Protein AF-A0A922WS77-F1 (afdb_monomer)

Structure (mmCIF, N/CA/C/O backbone):
data_AF-A0A922WS77-F1
#
_entry.id   AF-A0A922WS77-F1
#
loop_
_atom_site.group_PDB
_atom_site.id
_atom_site.type_symbol
_atom_site.label_atom_id
_atom_site.label_alt_id
_atom_site.label_comp_id
_atom_site.label_asym_id
_atom_site.label_entity_id
_atom_site.label_seq_id
_atom_site.pdbx_PDB_ins_code
_atom_site.Cartn_x
_atom_site.Cartn_y
_atom_site.Cartn_z
_atom_site.occupancy
_atom_site.B_iso_or_equiv
_atom_site.auth_seq_id
_atom_site.auth_comp_id
_atom_site.auth_asym_id
_atom_site.auth_atom_id
_atom_site.pdbx_PDB_model_num
ATOM 1 N N . MET A 1 1 ? 16.243 61.479 -11.763 1.00 44.03 1 MET A N 1
ATOM 2 C CA . MET A 1 1 ? 15.609 60.903 -12.971 1.00 44.03 1 MET A CA 1
ATOM 3 C C . MET A 1 1 ? 14.874 59.641 -12.538 1.00 44.03 1 MET A C 1
ATOM 5 O O . MET A 1 1 ? 15.551 58.761 -12.043 1.00 44.03 1 MET A O 1
ATOM 9 N N . GLY A 1 2 ? 13.553 59.474 -12.577 1.00 43.81 2 GLY A N 1
ATOM 10 C CA . GLY A 1 2 ? 12.451 60.284 -13.104 1.00 43.81 2 GLY A CA 1
ATOM 11 C C . GLY A 1 2 ? 11.364 59.359 -13.692 1.00 43.81 2 GLY A C 1
ATOM 12 O O . GLY A 1 2 ? 11.693 58.609 -14.599 1.00 43.81 2 GLY A O 1
ATOM 13 N N . GLY A 1 3 ? 10.116 59.456 -13.193 1.00 43.69 3 GLY A N 1
ATOM 14 C CA . GLY A 1 3 ? 8.842 58.995 -13.808 1.00 43.69 3 GLY A CA 1
ATOM 15 C C . GLY A 1 3 ? 8.501 57.508 -13.605 1.00 43.69 3 GLY A C 1
ATOM 16 O O . GLY A 1 3 ? 9.343 56.662 -13.855 1.00 43.69 3 GLY A O 1
ATOM 17 N N . GLN A 1 4 ? 7.350 57.049 -13.090 1.00 51.28 4 GLN A N 1
ATOM 18 C CA . GLN A 1 4 ? 5.936 57.483 -13.065 1.00 51.28 4 GLN A CA 1
ATOM 19 C C . GLN A 1 4 ? 5.200 57.430 -14.418 1.00 51.28 4 GLN A C 1
ATOM 21 O O . GLN A 1 4 ? 5.244 58.387 -15.179 1.00 51.28 4 GLN A O 1
ATOM 26 N N . GLN A 1 5 ? 4.459 56.333 -14.641 1.00 48.22 5 GLN A N 1
ATOM 27 C CA . GLN A 1 5 ? 3.231 56.187 -15.455 1.00 48.22 5 GLN A CA 1
ATOM 28 C C . GLN A 1 5 ? 2.733 54.734 -15.265 1.00 48.22 5 GLN A C 1
ATOM 30 O O . GLN A 1 5 ? 3.539 53.819 -15.331 1.00 48.22 5 GLN A O 1
ATOM 35 N N . GLY A 1 6 ? 1.484 54.391 -14.942 1.00 42.53 6 GLY A N 1
ATOM 36 C CA . GLY A 1 6 ? 0.232 55.138 -14.950 1.00 42.53 6 GLY A CA 1
ATOM 37 C C . GLY A 1 6 ? -0.686 54.651 -16.077 1.00 42.53 6 GLY A C 1
ATOM 38 O O . GLY A 1 6 ? -0.478 55.041 -17.216 1.00 42.53 6 GLY A O 1
ATOM 39 N N . GLY A 1 7 ? -1.731 53.886 -15.730 1.00 38.53 7 GLY A N 1
ATOM 40 C CA . GLY A 1 7 ? -2.997 53.836 -16.479 1.00 38.53 7 GLY A CA 1
ATOM 41 C C . GLY A 1 7 ? -3.247 52.621 -17.380 1.00 38.53 7 GLY A C 1
ATOM 42 O O . GLY A 1 7 ? -2.380 52.207 -18.139 1.00 38.53 7 GLY A O 1
ATOM 43 N N . GLY A 1 8 ? -4.485 52.105 -17.337 1.00 45.12 8 GLY A N 1
ATOM 44 C CA . GLY A 1 8 ? -5.022 51.289 -18.431 1.00 45.12 8 GLY A CA 1
ATOM 45 C C . GLY A 1 8 ? -6.031 50.200 -18.072 1.00 45.12 8 GLY A C 1
ATOM 46 O O . GLY A 1 8 ? -5.847 49.060 -18.475 1.00 45.12 8 GLY A O 1
ATOM 47 N N . GLN A 1 9 ? -7.106 50.529 -17.350 1.00 48.19 9 GLN A N 1
ATOM 48 C CA . GLN A 1 9 ? -8.334 49.728 -17.373 1.00 48.19 9 GLN A CA 1
ATOM 49 C C . GLN A 1 9 ? -8.894 49.716 -18.802 1.00 48.19 9 GLN A C 1
ATOM 51 O O . GLN A 1 9 ? -9.124 50.777 -19.378 1.00 48.19 9 GLN A O 1
ATOM 56 N N . GLN A 1 10 ? -9.163 48.534 -19.352 1.00 46.50 10 GLN A N 1
ATOM 57 C CA . GLN A 1 10 ? -10.039 48.377 -20.510 1.00 46.50 10 GLN A CA 1
ATOM 58 C C . GLN A 1 10 ? -11.306 47.665 -20.056 1.00 46.50 10 GLN A C 1
ATOM 60 O O . GLN A 1 10 ? -11.389 46.443 -19.979 1.00 46.50 10 GLN A O 1
ATOM 65 N N . ALA A 1 11 ? -12.283 48.499 -19.712 1.00 47.81 11 ALA A N 1
ATOM 66 C CA . ALA A 1 11 ? -13.687 48.177 -19.832 1.00 47.81 11 ALA A CA 1
ATOM 67 C C . ALA A 1 11 ? -14.099 48.361 -21.301 1.00 47.81 11 ALA A C 1
ATOM 69 O O . ALA A 1 11 ? -13.858 49.408 -21.898 1.00 47.81 11 ALA A O 1
ATOM 70 N N . GLY A 1 12 ? -14.747 47.345 -21.855 1.00 44.03 12 GLY A N 1
ATOM 71 C CA . GLY A 1 12 ? -15.515 47.385 -23.096 1.00 44.03 12 GLY A CA 1
ATOM 72 C C . GLY A 1 12 ? -16.278 46.063 -23.170 1.00 44.03 12 GLY A C 1
ATOM 73 O O . GLY A 1 12 ? -15.666 45.012 -23.051 1.00 44.03 12 GLY A O 1
ATOM 74 N N . GLY A 1 13 ? -17.600 45.995 -23.250 1.00 39.09 13 GLY A N 1
ATOM 75 C CA . GLY A 1 13 ? -18.591 46.987 -23.644 1.00 39.09 13 GLY A CA 1
ATOM 76 C C . GLY A 1 13 ? -19.550 46.293 -24.615 1.00 39.09 13 GLY A C 1
ATOM 77 O O . GLY A 1 13 ? -19.099 45.759 -25.621 1.00 39.09 13 GLY A O 1
ATOM 78 N N . GLY A 1 14 ? -20.851 46.301 -24.305 1.00 41.44 14 GLY A N 1
ATOM 79 C CA . GLY A 1 14 ? -21.936 45.762 -25.144 1.00 41.44 14 GLY A CA 1
ATOM 80 C C . GLY A 1 14 ? -22.413 44.384 -24.665 1.00 41.44 14 GLY A C 1
ATOM 81 O O . GLY A 1 14 ? -21.638 43.444 -24.628 1.00 41.44 14 GLY A O 1
ATOM 82 N N . GLY A 1 15 ? -23.645 44.164 -24.207 1.00 44.38 15 GLY A N 1
ATOM 83 C CA . GLY A 1 15 ? -24.897 44.836 -24.539 1.00 44.38 15 GLY A CA 1
ATOM 84 C C . GLY A 1 15 ? -25.673 43.961 -25.520 1.00 44.38 15 GLY A C 1
ATOM 85 O O . GLY A 1 15 ? -25.346 43.969 -26.695 1.00 44.38 15 GLY A O 1
ATOM 86 N N . LEU A 1 16 ? -26.645 43.203 -25.002 1.00 44.19 16 LEU A N 1
ATOM 87 C CA . LEU A 1 16 ? -27.822 42.593 -25.649 1.00 44.19 16 LEU A CA 1
ATOM 88 C C . LEU A 1 16 ? -28.504 41.808 -24.511 1.00 44.19 16 LEU A C 1
ATOM 90 O O . LEU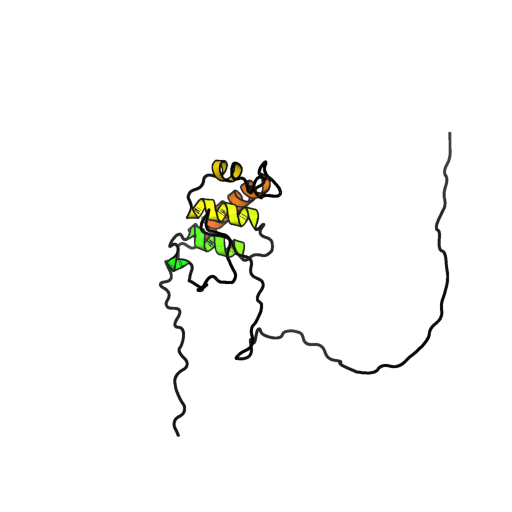 A 1 16 ? -28.001 40.790 -24.056 1.00 44.19 16 LEU A O 1
ATOM 94 N N . GLY A 1 17 ? -29.513 42.354 -23.841 1.00 44.75 17 GLY A N 1
ATOM 95 C CA . GLY A 1 17 ? -30.793 42.657 -24.467 1.00 44.75 17 GLY A CA 1
ATOM 96 C C . GLY A 1 17 ? -31.643 41.401 -24.332 1.00 44.75 17 GLY A C 1
ATOM 97 O O . GLY A 1 17 ? -31.448 40.443 -25.070 1.00 44.75 17 GLY A O 1
ATOM 98 N N . GLY A 1 18 ? -32.500 41.383 -23.313 1.00 51.44 18 GLY A N 1
ATOM 99 C CA . GLY A 1 18 ? -33.278 40.214 -22.945 1.00 51.44 18 GLY A CA 1
ATOM 100 C C . GLY A 1 18 ? -34.162 39.693 -24.072 1.00 51.44 18 GLY A C 1
ATOM 101 O O . GLY A 1 18 ? -34.732 40.453 -24.850 1.00 51.44 18 GLY A O 1
ATOM 102 N N . GLN A 1 19 ? -34.352 38.381 -24.074 1.00 47.19 19 GLN A N 1
ATOM 103 C CA . GLN A 1 19 ? -35.560 37.782 -24.604 1.00 47.19 19 GLN A CA 1
ATOM 104 C C . GLN A 1 19 ? -35.864 36.500 -23.834 1.00 47.19 19 GLN A C 1
ATOM 106 O O . GLN A 1 19 ? -35.065 35.573 -23.826 1.00 47.19 19 GLN A O 1
ATOM 111 N N . GLN A 1 20 ? -37.066 36.490 -23.245 1.00 44.25 20 GLN A N 1
ATOM 112 C CA . GLN A 1 20 ? -37.959 35.328 -23.235 1.00 44.25 20 GLN A CA 1
ATOM 113 C C . GLN A 1 20 ? -37.524 34.200 -22.272 1.00 44.25 20 GLN A C 1
ATOM 115 O O . GLN A 1 20 ? -36.653 33.399 -22.558 1.00 44.25 20 GLN A O 1
ATOM 120 N N . GLY A 1 21 ? -38.048 34.087 -21.052 1.00 47.19 21 GLY A N 1
ATOM 121 C CA . GLY A 1 21 ? -39.465 34.154 -20.715 1.00 47.19 21 GLY A CA 1
ATOM 122 C C . GLY A 1 21 ? -40.138 32.821 -21.047 1.00 47.19 21 GLY A C 1
ATOM 123 O O . GLY A 1 21 ? -40.627 32.651 -22.156 1.00 47.19 21 GLY A O 1
ATOM 124 N N . GLY A 1 22 ? -40.193 31.925 -20.055 1.00 50.72 22 GLY A N 1
ATOM 125 C CA . GLY A 1 22 ? -41.169 30.833 -19.992 1.00 50.72 22 GLY A CA 1
ATOM 126 C C . GLY A 1 22 ? -40.630 29.423 -20.232 1.00 50.72 22 GLY A C 1
ATOM 127 O O . GLY A 1 22 ? -40.650 28.948 -21.359 1.00 50.72 22 GLY A O 1
ATOM 128 N N . GLN A 1 23 ? -40.251 28.741 -19.147 1.00 46.19 23 GLN A N 1
ATOM 129 C CA . GLN A 1 23 ? -40.479 27.304 -18.903 1.00 46.19 23 GLN A CA 1
ATOM 130 C C . GLN A 1 23 ? -39.953 27.002 -17.482 1.00 46.19 23 GLN A C 1
ATOM 132 O O . GLN A 1 23 ? -38.753 26.969 -17.260 1.00 46.19 23 GLN A O 1
ATOM 137 N N . GLN A 1 24 ? -40.753 27.138 -16.422 1.00 45.34 24 GLN A N 1
ATOM 138 C CA . GLN A 1 24 ? -41.845 26.253 -15.997 1.00 45.34 24 GLN A CA 1
ATOM 139 C C . GLN A 1 24 ? -41.328 24.989 -15.290 1.00 45.34 24 GLN A C 1
ATOM 141 O O . GLN A 1 24 ? -40.672 24.152 -15.895 1.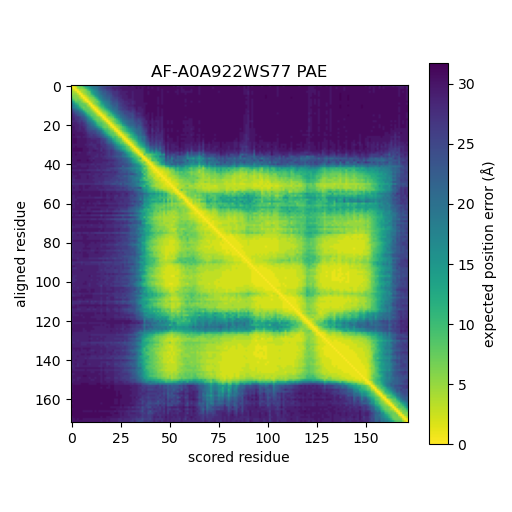00 45.34 24 GLN A O 1
ATOM 146 N N . GLY A 1 25 ? -41.692 24.877 -14.006 1.00 42.81 25 GLY A N 1
ATOM 147 C CA . GLY A 1 25 ? -41.445 23.733 -13.119 1.00 42.81 25 GLY A CA 1
ATOM 148 C C . GLY A 1 25 ? -40.141 23.897 -12.339 1.00 42.81 25 GLY A C 1
ATOM 149 O O . GLY A 1 25 ? -39.071 23.818 -12.913 1.00 42.81 25 GLY A O 1
ATOM 150 N N . GLY A 1 26 ? -40.138 24.229 -11.050 1.00 47.06 26 GLY A N 1
ATOM 151 C CA . GLY A 1 26 ? -40.858 23.523 -9.990 1.00 47.06 26 GLY A CA 1
ATOM 152 C C . GLY A 1 26 ? -39.871 22.572 -9.301 1.00 47.06 26 GLY A C 1
ATOM 153 O O . GLY A 1 26 ? -39.117 21.907 -9.997 1.00 47.06 26 GLY A O 1
ATOM 154 N N . PHE A 1 27 ? -39.912 22.520 -7.964 1.00 43.44 27 PHE A N 1
ATOM 155 C CA . PHE A 1 27 ? -38.976 21.869 -7.019 1.00 43.44 27 PHE A CA 1
ATOM 156 C C . PHE A 1 27 ? -37.759 22.739 -6.651 1.00 43.44 27 PHE A C 1
ATOM 158 O O . PHE A 1 27 ? -36.786 22.814 -7.381 1.00 43.44 27 PHE A O 1
ATOM 165 N N . GLY A 1 28 ? -37.727 23.474 -5.538 1.00 42.66 28 GLY A N 1
ATOM 166 C CA . GLY A 1 28 ? -38.495 23.329 -4.305 1.00 42.66 28 GLY A CA 1
ATOM 167 C C . GLY A 1 28 ? -37.905 22.234 -3.414 1.00 42.66 28 GLY A C 1
ATOM 168 O O . GLY A 1 28 ? -38.020 21.059 -3.736 1.00 42.66 28 GLY A O 1
ATOM 169 N N . GLY A 1 29 ? -37.361 22.646 -2.267 1.00 42.59 29 GLY A N 1
ATOM 170 C CA . GLY A 1 29 ? -37.241 21.794 -1.082 1.00 42.59 29 GLY A CA 1
ATOM 171 C C . GLY A 1 29 ? -35.868 21.170 -0.869 1.00 42.59 29 GLY A C 1
ATOM 172 O O . GLY A 1 29 ? -35.415 20.334 -1.640 1.00 42.59 29 GLY A O 1
ATOM 173 N N . GLY A 1 30 ? -35.217 21.583 0.217 1.00 56.34 30 GLY A N 1
ATOM 174 C CA . GLY A 1 30 ? -33.980 20.982 0.687 1.00 56.34 30 GLY A CA 1
ATOM 175 C C . GLY A 1 30 ? -34.160 19.584 1.274 1.00 56.34 30 GLY A C 1
ATOM 176 O O . GLY A 1 30 ? -35.262 19.178 1.618 1.00 56.34 30 GLY A O 1
ATOM 177 N N . GLN A 1 31 ? -33.029 18.898 1.418 1.00 47.03 31 GLN A N 1
ATOM 178 C CA . GLN A 1 31 ? -32.737 17.802 2.354 1.00 47.03 31 GLN A CA 1
ATOM 179 C C . GLN A 1 31 ? -31.289 17.402 2.030 1.00 47.03 31 GLN A C 1
ATOM 181 O O . GLN A 1 31 ? -31.004 16.881 0.961 1.00 47.03 31 GLN A O 1
ATOM 186 N N . GLN A 1 32 ? -30.269 17.853 2.765 1.00 52.03 32 GLN A N 1
ATOM 187 C CA . GLN A 1 32 ? -29.893 17.340 4.087 1.00 52.03 32 GLN A CA 1
ATOM 188 C C . GLN A 1 32 ? -30.185 15.842 4.243 1.00 52.03 32 GLN A C 1
ATOM 190 O O . GLN A 1 32 ? -31.321 15.459 4.483 1.00 52.03 32 GLN A O 1
ATOM 195 N N . GLY A 1 33 ? -29.118 15.040 4.151 1.00 64.75 33 GLY A N 1
ATOM 196 C CA . GLY A 1 33 ? -28.997 13.730 4.794 1.00 64.75 33 GLY A CA 1
ATOM 197 C C . GLY A 1 33 ? -29.936 12.636 4.286 1.00 64.75 33 GLY A C 1
ATOM 198 O O . GLY A 1 33 ? -31.049 12.490 4.773 1.00 64.75 33 GLY A O 1
ATOM 199 N N . GLY A 1 34 ? -29.439 11.784 3.387 1.00 53.78 34 GLY A N 1
ATOM 200 C CA . GLY A 1 34 ? -30.159 10.604 2.908 1.00 53.78 34 GLY A CA 1
ATOM 201 C C . GLY A 1 34 ? -29.245 9.389 2.784 1.00 53.78 34 GLY A C 1
ATOM 202 O O . GLY A 1 34 ? -28.638 9.176 1.744 1.00 53.78 34 GLY A O 1
ATOM 203 N N . ILE A 1 35 ? -29.128 8.650 3.890 1.00 51.75 35 ILE A N 1
ATOM 204 C CA . ILE A 1 35 ? -28.937 7.196 4.015 1.00 51.75 35 ILE A CA 1
ATOM 205 C C . ILE A 1 35 ? -28.685 6.409 2.714 1.00 51.75 35 ILE A C 1
ATOM 207 O O . ILE A 1 35 ? -29.528 6.339 1.824 1.00 51.75 35 ILE A O 1
ATOM 211 N N . PHE A 1 36 ? -27.538 5.728 2.665 1.00 55.72 36 PHE A N 1
ATOM 212 C CA . PHE A 1 36 ? -27.139 4.774 1.629 1.00 55.72 36 PHE A CA 1
ATOM 213 C C . PHE A 1 36 ? -28.089 3.554 1.606 1.00 55.72 36 PHE A C 1
ATOM 215 O O . PHE A 1 36 ? -27.766 2.485 2.113 1.00 55.72 36 PHE A O 1
ATOM 222 N N . SER A 1 37 ? -29.301 3.727 1.072 1.00 61.53 37 SER A N 1
ATOM 223 C CA . SER A 1 37 ? -30.229 2.641 0.751 1.00 61.53 37 SER A CA 1
ATOM 224 C C . SER A 1 37 ? -30.024 2.254 -0.704 1.00 61.53 37 SER A C 1
ATOM 226 O O . SER A 1 37 ? -30.488 2.948 -1.606 1.00 61.53 37 SER A O 1
ATOM 228 N N . ILE A 1 38 ? -29.323 1.144 -0.930 1.00 60.28 38 ILE A N 1
ATOM 229 C CA . ILE A 1 38 ? -29.349 0.458 -2.220 1.00 60.28 38 ILE A CA 1
ATOM 230 C C . ILE A 1 38 ? -30.681 -0.304 -2.260 1.00 60.28 38 ILE A C 1
ATOM 232 O O . ILE A 1 38 ? -30.844 -1.254 -1.491 1.00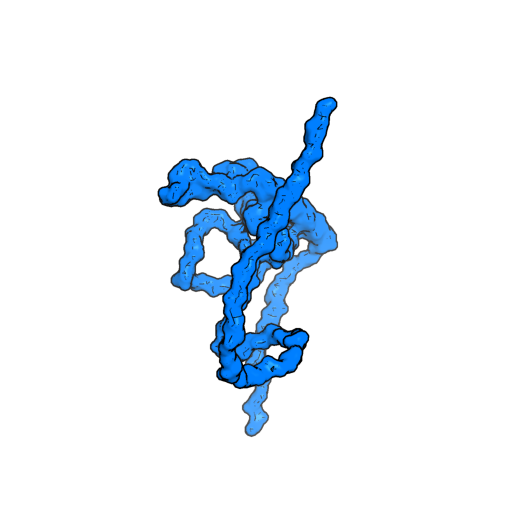 60.28 38 ILE A O 1
ATOM 236 N N . PRO A 1 39 ? -31.665 0.112 -3.076 1.00 63.72 39 PRO A N 1
ATOM 237 C CA . PRO A 1 39 ? -32.909 -0.636 -3.194 1.00 63.72 39 PRO A CA 1
ATOM 238 C C . PRO A 1 39 ? -32.619 -2.022 -3.782 1.00 63.72 39 PRO A C 1
ATOM 240 O O . PRO A 1 39 ? -31.685 -2.181 -4.574 1.00 63.72 39 PRO A O 1
ATOM 243 N N . ALA A 1 40 ? -33.414 -3.018 -3.388 1.00 63.59 40 ALA A N 1
ATOM 244 C CA . ALA A 1 40 ? -33.294 -4.376 -3.907 1.00 63.59 40 ALA A CA 1
ATOM 245 C C . ALA A 1 40 ? -33.242 -4.359 -5.447 1.00 63.59 40 ALA A C 1
ATOM 247 O O . ALA A 1 40 ? -33.958 -3.590 -6.088 1.00 63.59 40 ALA A O 1
ATOM 248 N N . GLU A 1 41 ? -32.344 -5.168 -6.013 1.00 69.50 41 GLU A N 1
ATOM 249 C CA . GLU A 1 41 ? -32.099 -5.303 -7.459 1.00 69.50 41 GLU A CA 1
ATOM 250 C C . GLU A 1 41 ? -31.480 -4.089 -8.174 1.00 69.50 41 GLU A C 1
ATOM 252 O O . GLU A 1 41 ? -31.284 -4.138 -9.389 1.00 69.50 41 GLU A O 1
ATOM 257 N N . LYS A 1 42 ? -31.089 -3.018 -7.466 1.00 70.38 42 LYS A N 1
ATOM 258 C CA . LYS A 1 42 ? -30.310 -1.936 -8.089 1.00 70.38 42 LYS A CA 1
ATOM 259 C C . LYS A 1 42 ? -28.816 -2.093 -7.859 1.00 70.38 42 LYS A C 1
ATOM 261 O O . LYS A 1 42 ? -28.344 -2.384 -6.764 1.00 70.38 42 LYS A O 1
ATOM 266 N N . ILE A 1 43 ? -28.067 -1.838 -8.925 1.00 78.94 43 ILE A N 1
ATOM 267 C CA . ILE A 1 43 ? -26.610 -1.792 -8.908 1.00 78.94 43 ILE A CA 1
ATOM 268 C C . ILE A 1 43 ? -26.192 -0.413 -8.395 1.00 78.94 43 ILE A C 1
ATOM 270 O O . ILE A 1 43 ? -26.574 0.607 -8.967 1.00 78.94 43 ILE A O 1
ATOM 274 N N . ALA A 1 44 ? -25.398 -0.384 -7.327 1.00 78.62 44 ALA A N 1
ATOM 275 C CA . ALA A 1 44 ? -24.743 0.829 -6.856 1.00 78.62 44 ALA A CA 1
ATOM 276 C C . ALA A 1 44 ? -23.279 0.841 -7.306 1.00 78.62 44 ALA A C 1
ATOM 278 O O . ALA A 1 44 ? -22.575 -0.159 -7.174 1.00 78.62 44 ALA A O 1
ATOM 279 N N . SER A 1 45 ? -22.819 1.987 -7.811 1.00 80.00 45 SER A N 1
ATOM 280 C CA . SER A 1 45 ? -21.401 2.233 -8.076 1.00 80.00 45 SER A CA 1
ATOM 281 C C . SER A 1 45 ? -20.792 2.942 -6.872 1.00 80.00 45 SER A C 1
ATOM 283 O O . SER A 1 45 ? -21.221 4.041 -6.520 1.00 80.00 45 SER A O 1
ATOM 285 N N . ILE A 1 46 ? -19.824 2.298 -6.218 1.00 82.62 46 ILE A N 1
ATOM 286 C CA . ILE A 1 46 ? -19.148 2.833 -5.033 1.00 82.62 46 ILE A CA 1
ATOM 287 C C . ILE A 1 46 ? -17.690 3.106 -5.409 1.00 82.62 46 ILE A C 1
ATOM 289 O O . ILE A 1 46 ? -16.951 2.154 -5.671 1.00 82.62 46 ILE A O 1
ATOM 293 N N . PRO A 1 47 ? -17.245 4.373 -5.441 1.00 80.44 47 PRO A N 1
ATOM 294 C CA . PRO A 1 47 ? -15.836 4.668 -5.636 1.00 80.44 47 PRO A CA 1
ATOM 295 C C . PRO A 1 47 ? -15.051 4.210 -4.403 1.00 80.44 47 PRO A C 1
ATOM 297 O O . PRO A 1 47 ? -15.336 4.628 -3.282 1.00 80.44 47 PRO A O 1
ATOM 300 N N . MET A 1 48 ? -14.048 3.359 -4.609 1.00 81.31 48 MET A N 1
ATOM 301 C CA . MET A 1 48 ? -13.161 2.890 -3.546 1.00 81.31 48 MET A CA 1
ATOM 302 C C . MET A 1 48 ? -11.699 3.014 -3.966 1.00 81.31 48 MET A C 1
ATOM 304 O O . MET A 1 48 ? -11.338 2.713 -5.103 1.00 81.31 48 MET A O 1
ATOM 308 N N . LYS A 1 49 ? -10.848 3.440 -3.029 1.00 85.38 49 LYS A N 1
ATOM 309 C CA . LYS A 1 49 ? -9.398 3.324 -3.179 1.00 85.38 49 LYS A CA 1
ATOM 310 C C . LYS A 1 49 ? -8.978 1.913 -2.790 1.00 85.38 49 LYS A C 1
ATOM 312 O O . LYS A 1 49 ? -9.420 1.385 -1.773 1.00 85.38 49 LYS A O 1
ATOM 317 N N . SER A 1 50 ? -8.137 1.307 -3.615 1.00 86.38 50 SER A N 1
ATOM 318 C CA . SER A 1 50 ? -7.602 -0.034 -3.398 1.00 86.38 50 SER A CA 1
ATOM 319 C C . SER A 1 50 ? -6.123 -0.069 -3.764 1.00 86.38 50 SER A C 1
ATOM 321 O O . SER A 1 50 ? -5.616 0.848 -4.410 1.00 86.38 50 SER A O 1
ATOM 323 N N . VAL A 1 51 ? -5.441 -1.116 -3.309 1.00 90.00 51 VAL A N 1
ATOM 324 C CA . VAL A 1 51 ? -4.046 -1.410 -3.641 1.00 90.00 51 VAL A CA 1
ATOM 325 C C . VAL A 1 51 ? -3.921 -2.885 -3.992 1.00 90.00 51 VAL A C 1
ATOM 327 O O . VAL A 1 51 ? -4.631 -3.731 -3.442 1.00 90.00 51 VAL A O 1
ATOM 330 N N . CYS A 1 52 ? -2.997 -3.202 -4.888 1.00 87.44 52 CYS A N 1
ATOM 331 C CA . CYS A 1 52 ? -2.653 -4.571 -5.229 1.00 87.44 52 CYS A CA 1
ATOM 332 C C . CYS A 1 52 ? -1.806 -5.172 -4.102 1.00 87.44 52 CYS A C 1
ATOM 334 O O . CYS A 1 52 ? -0.724 -4.676 -3.797 1.00 87.44 52 CYS A O 1
ATOM 336 N N . LEU A 1 53 ? -2.274 -6.251 -3.478 1.00 87.75 53 LEU A N 1
ATOM 337 C CA . LEU A 1 53 ? -1.505 -6.928 -2.427 1.00 87.75 53 LEU A CA 1
ATOM 338 C C . LEU A 1 53 ? -0.392 -7.814 -2.996 1.00 87.75 53 LEU A C 1
ATOM 340 O O . LEU A 1 53 ? 0.602 -8.058 -2.323 1.00 87.75 53 LEU A O 1
ATOM 344 N N . GLU A 1 54 ? -0.522 -8.264 -4.238 1.00 83.50 54 GLU A N 1
ATOM 345 C CA . GLU A 1 54 ? 0.466 -9.106 -4.913 1.00 83.50 54 GLU A CA 1
ATOM 346 C C . GLU A 1 54 ? 1.078 -8.348 -6.087 1.00 83.50 54 GLU A C 1
ATOM 348 O O . GLU A 1 54 ? 0.387 -7.610 -6.796 1.00 83.50 54 GLU A O 1
ATOM 353 N N . HIS A 1 55 ? 2.386 -8.511 -6.263 1.00 81.62 55 HIS A N 1
ATOM 354 C CA . HIS A 1 55 ? 3.123 -7.957 -7.394 1.00 81.62 55 HIS A CA 1
ATOM 355 C C . HIS A 1 55 ? 3.098 -8.936 -8.578 1.00 81.62 55 HIS A C 1
ATOM 357 O O . HIS A 1 55 ? 3.014 -10.150 -8.395 1.00 81.62 55 HIS A O 1
ATOM 363 N N . GLY A 1 56 ? 3.122 -8.410 -9.806 1.00 72.56 56 GLY A N 1
ATOM 364 C CA . GLY A 1 56 ? 3.259 -9.217 -11.025 1.00 72.56 56 GLY A CA 1
ATOM 365 C C . GLY A 1 56 ? 2.015 -9.996 -11.471 1.00 72.56 56 GLY A C 1
ATOM 366 O O . GLY A 1 56 ? 2.098 -10.774 -12.423 1.00 72.56 56 GLY A O 1
ATOM 367 N N . LYS A 1 57 ? 0.854 -9.804 -10.831 1.00 75.75 57 LYS A N 1
ATOM 368 C CA . LYS A 1 57 ? -0.399 -10.383 -11.332 1.00 75.75 57 LYS A CA 1
ATOM 369 C C . LYS A 1 57 ? -0.855 -9.684 -12.619 1.00 75.75 57 LYS A C 1
ATOM 371 O O . LYS A 1 57 ? -0.668 -8.475 -12.747 1.00 75.75 57 LYS A O 1
ATOM 376 N N . PRO A 1 58 ? -1.448 -10.436 -13.567 1.00 71.50 58 PRO A N 1
ATOM 377 C CA . PRO A 1 58 ? -1.961 -9.857 -14.799 1.00 71.50 58 PRO A CA 1
ATOM 378 C C . PRO A 1 58 ? -3.041 -8.818 -14.495 1.00 71.50 58 PRO A C 1
ATOM 380 O O . PRO A 1 58 ? -3.800 -8.970 -13.534 1.00 71.50 58 PRO A O 1
ATOM 383 N N . GLU A 1 59 ? -3.107 -7.794 -15.344 1.00 68.56 59 GLU A N 1
ATOM 384 C CA . GLU A 1 59 ? -4.076 -6.703 -15.234 1.00 68.56 59 GLU A CA 1
ATOM 385 C C . GLU A 1 59 ? -5.507 -7.260 -15.085 1.00 68.56 59 GLU A C 1
ATOM 387 O O . GLU A 1 59 ? -5.898 -8.169 -15.834 1.00 68.56 59 GLU A O 1
ATOM 392 N N . PRO A 1 60 ? -6.304 -6.759 -14.123 1.00 71.88 60 PRO A N 1
ATOM 393 C CA . PRO A 1 60 ? -7.673 -7.210 -13.922 1.00 71.88 60 PRO A CA 1
ATOM 394 C C . PRO A 1 60 ? -8.507 -7.043 -15.196 1.00 71.88 60 PRO A C 1
ATOM 396 O O . PRO A 1 60 ? -8.708 -5.943 -15.705 1.00 71.88 60 PRO A O 1
ATOM 399 N N . SER A 1 61 ? -9.044 -8.154 -15.706 1.00 75.94 61 SER A N 1
ATOM 400 C CA . SER A 1 61 ? -9.944 -8.138 -16.861 1.00 75.94 61 SER A CA 1
ATOM 401 C C . SER A 1 61 ? -11.415 -8.132 -16.417 1.00 75.94 61 SER A C 1
ATOM 403 O O . SER A 1 61 ? -11.749 -8.782 -15.419 1.00 75.94 61 SER A O 1
ATOM 405 N N . PRO A 1 62 ? -12.339 -7.503 -17.168 1.00 77.69 62 PRO A N 1
ATOM 406 C CA . PRO A 1 62 ? -13.776 -7.557 -16.868 1.00 77.69 62 PRO A CA 1
ATOM 407 C C . PRO A 1 62 ? -14.378 -8.970 -16.905 1.00 77.69 62 PRO A C 1
ATOM 409 O O . PRO A 1 62 ? -15.467 -9.193 -16.390 1.00 77.69 62 PRO A O 1
ATOM 412 N N . LYS A 1 63 ? -13.689 -9.931 -17.537 1.00 82.06 63 LYS A N 1
ATOM 413 C CA . LYS A 1 63 ? -14.138 -11.326 -17.662 1.00 82.06 63 LYS A CA 1
ATOM 414 C C . LYS A 1 63 ? -13.723 -12.195 -16.472 1.00 82.06 63 LYS A C 1
ATOM 416 O O . LYS A 1 63 ? -14.178 -13.333 -16.360 1.00 82.06 63 LYS A O 1
ATOM 421 N N . SER A 1 64 ? -12.850 -11.689 -15.604 1.00 82.19 64 SER A N 1
ATOM 422 C CA . SER A 1 64 ? -12.398 -12.412 -14.419 1.00 82.19 64 SER A CA 1
ATOM 423 C C . SER A 1 64 ? -13.514 -12.471 -13.371 1.00 82.19 64 SER A C 1
ATOM 425 O O . SER A 1 64 ? -14.258 -11.512 -13.179 1.00 82.19 64 SER A O 1
ATOM 427 N N . LYS A 1 65 ? -13.638 -13.604 -12.671 1.00 83.81 65 LYS A N 1
ATOM 428 C CA . LYS A 1 65 ? -14.564 -13.737 -11.537 1.00 83.81 65 LYS A CA 1
ATOM 429 C C . LYS A 1 65 ? -13.908 -13.165 -10.281 1.00 83.81 65 LYS A C 1
ATOM 431 O O . LYS A 1 65 ? -12.845 -13.640 -9.886 1.00 83.81 65 LYS A O 1
ATOM 436 N N . TYR A 1 66 ? -14.553 -12.184 -9.657 1.00 82.00 66 TYR A N 1
ATOM 437 C CA . TYR A 1 66 ? -14.073 -11.537 -8.435 1.00 82.00 66 TYR A CA 1
ATOM 438 C C . TYR A 1 66 ? -14.941 -11.932 -7.242 1.00 82.00 66 TYR A C 1
ATOM 440 O O . TYR A 1 66 ? -16.168 -11.936 -7.335 1.00 82.00 66 TYR A O 1
ATOM 448 N N . THR A 1 67 ? -14.297 -12.219 -6.113 1.00 85.62 67 THR A N 1
ATOM 449 C CA . THR A 1 67 ? -14.966 -12.508 -4.842 1.00 85.62 67 THR A CA 1
ATOM 450 C C . THR A 1 67 ? -14.398 -11.588 -3.776 1.00 85.62 67 THR A C 1
ATOM 452 O O . THR A 1 67 ? -13.180 -11.471 -3.644 1.00 85.62 67 THR A O 1
ATOM 455 N N . LEU A 1 68 ? -15.271 -10.950 -2.997 1.00 85.31 68 LEU A N 1
ATOM 456 C CA . LEU A 1 68 ? -14.848 -10.185 -1.829 1.00 85.31 68 LEU A CA 1
ATOM 457 C C . LEU A 1 68 ? -14.406 -11.156 -0.735 1.00 85.31 68 LEU A C 1
ATOM 459 O O . LEU A 1 68 ? -15.168 -12.032 -0.327 1.00 85.31 68 LEU A O 1
ATOM 463 N N . MET A 1 69 ? -13.170 -11.002 -0.266 1.00 86.12 69 MET A N 1
ATOM 464 C CA . MET A 1 69 ? -12.625 -11.805 0.823 1.00 86.12 69 MET A CA 1
ATOM 465 C C . MET A 1 69 ? -12.158 -10.905 1.967 1.00 86.12 69 MET A C 1
ATOM 467 O O . MET A 1 69 ? -11.588 -9.844 1.708 1.00 86.12 69 MET A O 1
ATOM 471 N N . PRO A 1 70 ? -12.376 -11.317 3.228 1.00 86.81 70 PRO A N 1
ATOM 472 C CA . PRO A 1 70 ? -11.846 -10.593 4.373 1.00 86.81 70 PRO A CA 1
ATOM 473 C C . PRO A 1 70 ? -10.314 -10.673 4.381 1.00 86.81 70 PRO A C 1
ATOM 475 O O . PRO A 1 70 ? -9.736 -11.692 3.990 1.00 86.81 70 PRO A O 1
ATOM 478 N N . VAL A 1 71 ? -9.656 -9.604 4.834 1.00 83.94 71 VAL A N 1
ATOM 479 C CA . VAL A 1 71 ? -8.186 -9.492 4.821 1.00 83.94 71 VAL A CA 1
ATOM 480 C C . VAL A 1 71 ? -7.516 -10.607 5.625 1.00 83.94 71 VAL A C 1
ATOM 482 O O . VAL A 1 71 ? -6.466 -11.105 5.231 1.00 83.94 71 VAL A O 1
ATOM 485 N N . GLU A 1 72 ? -8.167 -11.079 6.688 1.00 85.38 72 GLU A N 1
ATOM 486 C CA . GLU A 1 72 ? -7.681 -12.139 7.572 1.00 85.38 72 GLU A CA 1
ATOM 487 C C . GLU A 1 72 ? -7.537 -13.493 6.858 1.00 85.38 72 GLU A C 1
ATOM 489 O O . GLU A 1 72 ? -6.829 -14.374 7.340 1.00 85.38 72 GLU A O 1
ATOM 494 N N . ARG A 1 73 ? -8.197 -13.678 5.704 1.00 84.56 73 ARG A N 1
ATOM 495 C CA . ARG A 1 73 ? -8.014 -14.864 4.847 1.00 84.56 73 ARG A CA 1
ATOM 496 C C . ARG A 1 73 ? -6.755 -14.773 3.990 1.00 84.56 73 ARG A C 1
ATOM 498 O O . ARG A 1 73 ? -6.269 -15.810 3.555 1.00 84.56 73 ARG A O 1
ATOM 505 N N . PHE A 1 74 ? -6.263 -13.563 3.731 1.00 84.94 74 PHE A N 1
ATOM 506 C CA . PHE A 1 74 ? -5.057 -13.323 2.944 1.00 84.94 74 PHE A CA 1
ATOM 507 C C . PHE A 1 74 ? -3.809 -13.240 3.829 1.00 84.94 74 PHE A C 1
ATOM 509 O O . PHE A 1 74 ? -2.794 -13.853 3.517 1.00 84.94 74 PHE A O 1
ATOM 516 N N . SER A 1 75 ? -3.875 -12.501 4.938 1.00 84.94 75 SER A N 1
ATOM 517 C CA . SER A 1 75 ? -2.751 -12.344 5.861 1.00 84.94 75 SER A CA 1
ATOM 518 C C . SER A 1 75 ? -3.231 -12.114 7.290 1.00 84.94 75 SER A C 1
ATOM 520 O O . SER A 1 75 ? -4.230 -11.438 7.528 1.00 84.94 75 SER A O 1
ATOM 522 N N . THR A 1 76 ? -2.481 -12.655 8.248 1.00 85.50 76 THR A N 1
ATOM 523 C CA . THR A 1 76 ? -2.685 -12.443 9.688 1.00 85.50 76 THR A CA 1
ATOM 524 C C . THR A 1 76 ? -1.796 -11.336 10.256 1.00 85.50 76 THR A C 1
ATOM 526 O O . THR A 1 76 ? -1.758 -11.160 11.470 1.00 85.50 76 THR A O 1
ATOM 529 N N . ASP A 1 77 ? -1.052 -10.620 9.408 1.00 86.19 77 ASP A N 1
ATOM 530 C CA . ASP A 1 77 ? -0.164 -9.538 9.832 1.00 86.19 77 ASP A CA 1
ATOM 531 C C . ASP A 1 77 ? -0.981 -8.316 10.311 1.00 86.19 77 ASP A C 1
ATOM 533 O O . ASP A 1 77 ? -1.685 -7.695 9.501 1.00 86.19 77 ASP A O 1
ATOM 537 N N . PRO A 1 78 ? -0.899 -7.934 11.603 1.00 87.56 78 PRO A N 1
ATOM 538 C CA . PRO A 1 78 ? -1.607 -6.763 12.118 1.00 87.56 78 PRO A CA 1
ATOM 539 C C . PRO A 1 78 ? -1.131 -5.462 11.458 1.00 87.56 78 PRO A C 1
ATOM 541 O O . PRO A 1 78 ? -1.922 -4.534 11.293 1.00 87.56 78 PRO A O 1
ATOM 544 N N . MET A 1 79 ? 0.125 -5.398 11.006 1.00 89.69 79 MET A N 1
ATOM 545 C CA . MET A 1 79 ? 0.673 -4.227 10.325 1.00 89.69 79 MET A CA 1
ATOM 546 C C . MET A 1 79 ? -0.011 -3.993 8.974 1.00 89.69 79 MET A C 1
ATOM 548 O O . MET A 1 79 ? -0.328 -2.853 8.630 1.00 89.69 79 MET A O 1
ATOM 552 N N . LEU A 1 80 ? -0.303 -5.066 8.228 1.00 90.12 80 LEU A N 1
ATOM 553 C CA . LEU A 1 80 ? -1.022 -4.973 6.955 1.00 90.12 80 LEU A CA 1
ATOM 554 C C . LEU A 1 80 ? -2.462 -4.492 7.162 1.00 90.12 80 LEU A C 1
ATOM 556 O O . LEU A 1 80 ? -2.948 -3.657 6.399 1.00 90.12 80 LEU A O 1
ATOM 560 N N . ARG A 1 81 ? -3.138 -4.995 8.201 1.00 89.69 81 ARG A N 1
ATOM 561 C CA . ARG A 1 81 ? -4.494 -4.557 8.555 1.00 89.69 81 ARG A CA 1
ATOM 562 C C . ARG A 1 81 ? -4.525 -3.053 8.802 1.00 89.69 81 ARG A C 1
ATOM 564 O O . ARG A 1 81 ? -5.360 -2.361 8.224 1.00 89.69 81 ARG A O 1
ATOM 571 N N . GLU A 1 82 ? -3.606 -2.549 9.621 1.00 91.38 82 GLU A N 1
ATOM 572 C CA . GLU A 1 82 ? -3.547 -1.124 9.930 1.00 91.38 82 GLU A CA 1
ATOM 573 C C . GLU A 1 82 ? -3.173 -0.288 8.705 1.00 91.38 82 GLU A C 1
ATOM 575 O O . GLU A 1 82 ? -3.825 0.728 8.456 1.00 91.38 82 GLU A O 1
ATOM 580 N N . LEU A 1 83 ? -2.227 -0.744 7.876 1.00 92.12 83 LEU A N 1
ATOM 581 C CA . LEU A 1 83 ? -1.894 -0.086 6.609 1.00 92.12 83 LEU A CA 1
ATOM 582 C C . LEU A 1 83 ? -3.134 0.090 5.719 1.00 92.12 83 LEU A C 1
ATOM 584 O O . LEU A 1 83 ? -3.383 1.189 5.225 1.00 92.12 83 LEU A O 1
ATOM 588 N N . LEU A 1 84 ? -3.949 -0.956 5.557 1.00 90.75 84 LEU A N 1
ATOM 589 C CA . LEU A 1 84 ? -5.165 -0.904 4.738 1.00 90.75 84 LEU A CA 1
ATOM 590 C C . LEU A 1 84 ? -6.201 0.099 5.263 1.00 90.75 84 LEU A C 1
ATOM 592 O O . LEU A 1 84 ? -6.934 0.685 4.464 1.00 90.75 84 LEU A O 1
ATOM 596 N N . THR A 1 85 ? -6.226 0.375 6.573 1.00 89.94 85 THR A N 1
ATOM 597 C CA . THR A 1 85 ? -7.073 1.457 7.105 1.00 89.94 85 THR A CA 1
ATOM 598 C C . THR A 1 85 ? -6.640 2.826 6.584 1.00 89.94 85 THR A C 1
ATOM 600 O O . THR A 1 85 ? -7.498 3.643 6.251 1.00 89.94 85 THR A O 1
ATOM 603 N N . TYR A 1 86 ? -5.336 3.064 6.411 1.00 90.38 86 TYR A N 1
ATOM 604 C CA . TYR A 1 86 ? -4.830 4.307 5.825 1.00 90.38 86 TYR A CA 1
ATOM 605 C C . TYR A 1 86 ? -5.113 4.402 4.324 1.00 90.38 86 TYR A C 1
ATOM 607 O O . TYR A 1 86 ? -5.438 5.484 3.847 1.00 90.38 86 TYR A O 1
ATOM 615 N N . VAL A 1 87 ? -5.070 3.291 3.581 1.00 90.25 87 VAL A N 1
ATOM 616 C CA . VAL A 1 87 ? -5.370 3.274 2.132 1.00 90.25 87 VAL A CA 1
ATOM 617 C C . VAL A 1 87 ? -6.790 3.754 1.826 1.00 90.25 87 VAL A C 1
ATOM 619 O O . VAL A 1 87 ? -7.026 4.389 0.798 1.00 90.25 87 VAL A O 1
ATOM 622 N N . SER A 1 88 ? -7.735 3.500 2.734 1.00 86.12 88 SER A N 1
ATOM 623 C CA . SER A 1 88 ? -9.114 3.979 2.589 1.00 86.12 88 SER A CA 1
ATOM 624 C C . SER A 1 88 ? -9.243 5.510 2.643 1.00 86.12 88 SER A C 1
ATOM 626 O O . SER A 1 88 ? -10.240 6.062 2.175 1.00 86.12 88 SER A O 1
ATOM 628 N N . ASN A 1 89 ? -8.236 6.218 3.171 1.00 88.44 89 ASN A N 1
ATOM 629 C CA . ASN A 1 89 ? -8.257 7.669 3.295 1.00 88.44 89 ASN A CA 1
ATOM 630 C C . ASN A 1 89 ? -7.977 8.344 1.934 1.00 88.44 89 ASN A C 1
ATOM 632 O O . ASN A 1 89 ? -6.923 8.122 1.329 1.00 88.44 89 ASN A O 1
ATOM 636 N N . PRO A 1 90 ? -8.861 9.240 1.453 1.00 84.44 90 PRO A N 1
ATOM 637 C CA . PRO A 1 90 ? -8.676 9.926 0.177 1.00 84.44 90 PRO A CA 1
ATOM 638 C C . PRO A 1 90 ? -7.425 10.813 0.117 1.00 84.44 90 PRO A C 1
ATOM 640 O O . PRO A 1 90 ? -6.946 11.065 -0.985 1.00 84.44 90 PRO A O 1
ATOM 643 N N . GLN A 1 91 ? -6.867 11.239 1.251 1.00 88.25 91 GLN A N 1
ATOM 644 C CA . GLN A 1 91 ? -5.657 12.068 1.301 1.00 88.25 91 GLN A CA 1
ATOM 645 C C . GLN A 1 91 ? -4.362 11.269 1.112 1.00 88.25 91 GLN A C 1
ATOM 647 O O . GLN A 1 91 ? -3.307 11.853 0.881 1.00 88.25 91 GLN A O 1
ATOM 652 N N . VAL A 1 92 ? -4.419 9.937 1.198 1.00 90.25 92 VAL A N 1
ATOM 653 C CA . VAL A 1 92 ? -3.233 9.101 1.011 1.00 90.25 92 VAL A CA 1
ATOM 654 C C . VAL A 1 92 ? -2.917 8.965 -0.476 1.00 90.25 92 VAL A C 1
ATOM 656 O O . VAL A 1 92 ? -3.794 8.679 -1.306 1.00 90.25 92 VAL A O 1
ATOM 659 N N . ASN A 1 93 ? -1.639 9.175 -0.793 1.00 92.12 93 ASN A N 1
ATOM 660 C CA . ASN A 1 93 ? -1.088 8.968 -2.121 1.00 92.12 93 ASN A CA 1
ATOM 661 C C . ASN A 1 93 ? -1.182 7.472 -2.489 1.00 92.12 93 ASN A C 1
ATOM 663 O O . ASN A 1 93 ? -0.610 6.635 -1.783 1.00 92.12 93 ASN A O 1
ATOM 667 N N . PRO A 1 94 ? -1.894 7.117 -3.575 1.00 91.19 94 PRO A N 1
ATOM 668 C CA . PRO A 1 94 ? -2.089 5.724 -3.962 1.00 91.19 94 PRO A CA 1
ATOM 669 C C . PRO A 1 94 ? -0.776 5.007 -4.305 1.00 91.19 94 PRO A C 1
ATOM 671 O O . PRO A 1 94 ? -0.649 3.827 -3.992 1.00 91.19 94 PRO A O 1
ATOM 674 N N . GLN A 1 95 ? 0.217 5.699 -4.877 1.00 92.31 95 GLN A N 1
ATOM 675 C CA . GLN A 1 95 ? 1.508 5.086 -5.215 1.00 92.31 95 GLN A CA 1
ATOM 676 C C . GLN A 1 95 ? 2.320 4.759 -3.959 1.00 92.31 95 GLN A C 1
ATOM 678 O O . GLN A 1 95 ? 2.849 3.657 -3.825 1.00 92.31 95 GLN A O 1
ATOM 683 N N . ALA A 1 96 ? 2.336 5.667 -2.981 1.00 94.50 96 ALA A N 1
ATOM 684 C CA . ALA A 1 96 ? 2.959 5.413 -1.683 1.00 94.50 96 ALA A CA 1
ATOM 685 C C . ALA A 1 96 ? 2.295 4.234 -0.946 1.00 94.50 96 ALA A C 1
ATOM 687 O O . ALA A 1 96 ? 2.976 3.375 -0.385 1.00 94.50 96 ALA A O 1
ATOM 688 N N . ALA A 1 97 ? 0.961 4.156 -0.987 1.00 93.69 97 ALA A N 1
ATOM 689 C CA . ALA A 1 97 ? 0.207 3.041 -0.419 1.00 93.69 97 ALA A CA 1
ATOM 690 C C . ALA A 1 97 ? 0.521 1.701 -1.109 1.00 93.69 97 ALA A C 1
ATOM 692 O O . ALA A 1 97 ? 0.694 0.686 -0.433 1.00 93.69 97 ALA A O 1
ATOM 693 N N . GLN A 1 98 ? 0.634 1.699 -2.440 1.00 93.19 98 GLN A N 1
ATOM 694 C CA . GLN A 1 98 ? 0.986 0.526 -3.240 1.00 93.19 98 GLN A CA 1
ATOM 695 C C . GLN A 1 98 ? 2.402 0.018 -2.919 1.00 93.19 98 GLN A C 1
ATOM 697 O O . GLN A 1 98 ? 2.592 -1.179 -2.697 1.00 93.19 98 GLN A O 1
ATOM 702 N N . ALA A 1 99 ? 3.379 0.926 -2.819 1.00 93.62 99 ALA A N 1
ATOM 703 C CA . ALA A 1 99 ? 4.751 0.601 -2.428 1.00 93.62 99 ALA A CA 1
ATOM 704 C C . ALA A 1 99 ? 4.823 0.021 -1.004 1.00 93.62 99 ALA A C 1
ATOM 706 O O . ALA A 1 99 ? 5.477 -0.999 -0.779 1.00 93.62 99 ALA A O 1
ATOM 707 N N . ALA A 1 100 ? 4.109 0.628 -0.048 1.00 93.56 100 ALA A N 1
ATOM 708 C CA . ALA A 1 100 ? 4.029 0.127 1.323 1.00 93.56 100 ALA A CA 1
ATOM 709 C C . ALA A 1 100 ? 3.399 -1.276 1.387 1.00 93.56 100 ALA A C 1
ATOM 711 O O . ALA A 1 100 ? 3.899 -2.144 2.103 1.00 93.56 100 ALA A O 1
ATOM 712 N N . ALA A 1 101 ? 2.341 -1.523 0.606 1.00 92.94 101 ALA A N 1
ATOM 713 C CA . ALA A 1 101 ? 1.702 -2.833 0.533 1.00 92.94 101 ALA A CA 1
ATOM 714 C C . ALA A 1 101 ? 2.675 -3.897 0.007 1.00 92.94 101 ALA A C 1
ATOM 716 O O . ALA A 1 101 ? 2.878 -4.911 0.673 1.00 92.94 101 ALA A O 1
ATOM 717 N N . TRP A 1 102 ? 3.338 -3.645 -1.128 1.00 92.94 102 TRP A N 1
ATOM 718 C CA . TRP A 1 102 ? 4.296 -4.589 -1.715 1.00 92.94 102 TRP A CA 1
ATOM 719 C C . TRP A 1 102 ? 5.502 -4.873 -0.820 1.00 92.94 102 TRP A C 1
ATOM 721 O O . TRP A 1 102 ? 5.964 -6.016 -0.775 1.00 92.94 102 TRP A O 1
ATOM 731 N N . HIS A 1 103 ? 5.966 -3.887 -0.051 1.00 92.94 103 HIS A N 1
ATOM 732 C CA . HIS A 1 103 ? 7.006 -4.106 0.950 1.00 92.94 103 HIS A CA 1
ATOM 733 C C . HIS A 1 103 ? 6.580 -5.137 2.011 1.00 92.94 103 HIS A C 1
ATOM 735 O O . HIS A 1 103 ? 7.336 -6.059 2.323 1.00 92.94 103 HIS A O 1
ATOM 741 N N . LEU A 1 104 ? 5.352 -5.030 2.535 1.00 90.12 104 LEU A N 1
ATOM 742 C CA . LEU A 1 104 ? 4.855 -5.930 3.582 1.00 90.12 104 LEU A CA 1
ATOM 743 C C . LEU A 1 104 ? 4.534 -7.333 3.066 1.00 90.12 104 LEU A C 1
ATOM 745 O O . LEU A 1 104 ? 4.911 -8.326 3.701 1.00 90.12 104 LEU A O 1
ATOM 749 N N . THR A 1 105 ? 3.848 -7.418 1.926 1.00 89.75 105 THR A N 1
ATOM 750 C CA . THR A 1 105 ? 3.295 -8.674 1.405 1.00 89.75 105 THR A CA 1
ATOM 751 C C . THR A 1 105 ? 4.285 -9.454 0.546 1.00 89.75 105 THR A C 1
ATOM 753 O O . THR A 1 105 ? 4.372 -10.668 0.692 1.00 89.75 105 THR A O 1
ATOM 756 N N . ASN A 1 106 ? 5.071 -8.778 -0.300 1.00 86.62 106 ASN A N 1
ATOM 757 C CA . ASN A 1 106 ? 6.004 -9.415 -1.242 1.00 86.62 106 ASN A CA 1
ATOM 758 C C . ASN A 1 106 ? 7.466 -9.355 -0.763 1.00 86.62 106 ASN A C 1
ATOM 760 O O . ASN A 1 106 ? 8.359 -9.824 -1.461 1.00 86.62 106 ASN A O 1
ATOM 764 N N . LYS A 1 107 ? 7.727 -8.778 0.423 1.00 86.75 107 LYS A N 1
ATOM 765 C CA . LYS A 1 107 ? 9.072 -8.618 1.018 1.00 86.75 107 LYS A CA 1
ATOM 766 C C . LYS A 1 107 ? 10.067 -7.869 0.120 1.00 86.75 107 LYS A C 1
ATOM 768 O O . LYS A 1 107 ? 11.277 -8.021 0.271 1.00 86.75 107 LYS A O 1
ATOM 773 N N . MET A 1 108 ? 9.565 -7.030 -0.787 1.00 88.19 108 MET A N 1
ATOM 774 C CA . MET A 1 108 ? 10.400 -6.207 -1.659 1.00 88.19 108 MET A CA 1
ATOM 775 C C . MET A 1 108 ? 11.029 -5.070 -0.859 1.00 88.19 108 MET A C 1
ATOM 777 O O . MET A 1 108 ? 10.342 -4.347 -0.14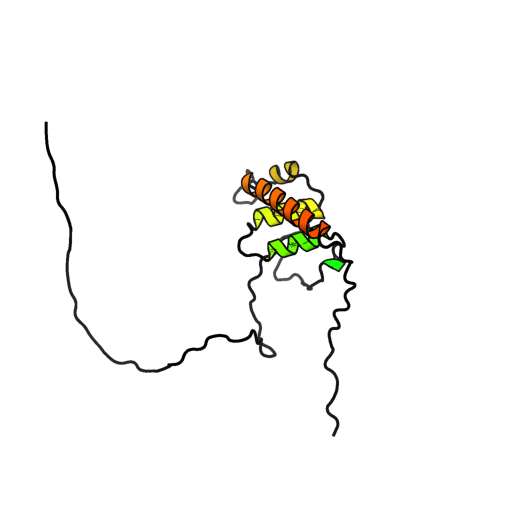0 1.00 88.19 108 MET A O 1
ATOM 781 N N . THR A 1 109 ? 12.336 -4.873 -0.985 1.00 92.75 109 THR A N 1
ATOM 782 C CA . THR A 1 109 ? 13.006 -3.732 -0.345 1.00 92.75 109 THR A CA 1
ATOM 783 C C . THR A 1 109 ? 12.658 -2.427 -1.062 1.00 92.75 109 THR A C 1
ATOM 785 O O . THR A 1 109 ? 12.362 -2.425 -2.255 1.00 92.75 109 THR A O 1
ATOM 788 N N . PHE A 1 110 ? 12.752 -1.285 -0.375 1.00 92.00 110 PHE A N 1
ATOM 789 C CA . PHE A 1 110 ? 12.556 0.020 -1.021 1.00 92.00 110 PHE A CA 1
ATOM 790 C C . PHE A 1 110 ? 13.541 0.280 -2.167 1.00 92.00 110 PHE A C 1
ATOM 792 O O . PHE A 1 110 ? 13.187 0.957 -3.124 1.00 92.00 110 PHE A O 1
ATOM 799 N N . ALA A 1 111 ? 14.742 -0.304 -2.115 1.00 90.81 111 ALA A N 1
ATOM 800 C CA . ALA A 1 111 ? 15.696 -0.248 -3.219 1.00 90.81 111 ALA A CA 1
ATOM 801 C C . ALA A 1 111 ? 15.203 -1.028 -4.451 1.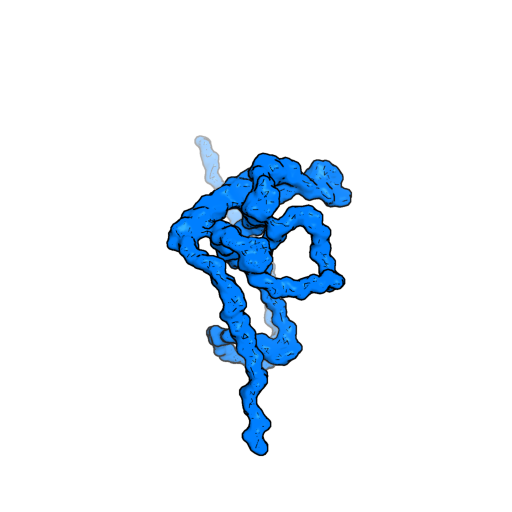00 90.81 111 ALA A C 1
ATOM 803 O O . ALA A 1 111 ? 15.340 -0.552 -5.573 1.00 90.81 111 ALA A O 1
ATOM 804 N N . GLN A 1 112 ? 14.587 -2.198 -4.247 1.00 90.00 112 GLN A N 1
ATOM 805 C CA . GLN A 1 112 ? 13.958 -2.961 -5.332 1.00 90.00 112 GLN A CA 1
ATOM 806 C C . GLN A 1 112 ? 12.743 -2.224 -5.897 1.00 90.00 112 GLN A C 1
ATOM 808 O O . GLN A 1 112 ? 12.605 -2.134 -7.110 1.00 90.00 112 GLN A O 1
ATOM 813 N N . LEU A 1 113 ? 11.914 -1.629 -5.035 1.00 89.50 113 LEU A N 1
ATOM 814 C CA . LEU A 1 113 ? 10.773 -0.813 -5.462 1.00 89.50 113 LEU A CA 1
ATOM 815 C C . LEU A 1 113 ? 11.220 0.424 -6.257 1.00 89.50 113 LEU A C 1
ATOM 817 O O . LEU A 1 113 ? 10.598 0.757 -7.257 1.00 89.50 113 LEU A O 1
ATOM 821 N N . ALA A 1 114 ? 12.323 1.074 -5.874 1.00 89.81 114 ALA A N 1
ATOM 822 C CA . ALA A 1 114 ? 12.890 2.200 -6.621 1.00 89.81 114 ALA A CA 1
ATOM 823 C C . ALA A 1 114 ? 13.406 1.805 -8.014 1.00 89.81 114 ALA A C 1
ATOM 825 O O . ALA A 1 114 ? 13.409 2.622 -8.932 1.00 89.81 114 ALA A O 1
ATOM 826 N N . ALA A 1 115 ? 13.861 0.560 -8.163 1.00 89.19 115 ALA A N 1
ATOM 827 C CA . ALA A 1 115 ? 14.325 0.015 -9.433 1.00 89.19 115 ALA A CA 1
ATOM 828 C C . ALA A 1 115 ? 13.180 -0.514 -10.314 1.00 89.19 115 ALA A C 1
ATOM 830 O O . ALA A 1 115 ? 13.416 -0.825 -11.483 1.00 89.19 115 ALA A O 1
ATOM 831 N N . GLU A 1 116 ? 11.959 -0.617 -9.780 1.00 85.19 116 GLU A N 1
ATOM 832 C CA . GLU A 1 116 ? 10.802 -1.132 -10.504 1.00 85.19 116 GLU A CA 1
ATOM 833 C C . GLU A 1 116 ? 10.393 -0.166 -11.622 1.00 85.19 116 GLU A C 1
ATOM 835 O O . GLU A 1 116 ? 10.178 1.033 -11.412 1.00 85.19 116 GLU A O 1
ATOM 840 N N . GLN A 1 117 ? 10.255 -0.703 -12.834 1.00 82.12 117 GLN A N 1
ATOM 841 C CA . GLN A 1 117 ? 9.922 0.074 -14.022 1.00 82.12 117 GLN A CA 1
ATOM 842 C C . GLN A 1 117 ? 8.706 -0.515 -14.723 1.00 82.12 117 GLN A C 1
ATOM 844 O O . GLN A 1 117 ? 8.701 -1.684 -15.110 1.00 82.12 117 GLN A O 1
ATOM 849 N N . ASN A 1 118 ? 7.705 0.327 -14.970 1.00 77.56 118 ASN A N 1
ATOM 850 C CA . ASN A 1 118 ? 6.599 -0.033 -15.837 1.00 77.56 118 ASN A CA 1
ATOM 851 C C . ASN A 1 118 ? 7.032 0.165 -17.291 1.00 77.56 118 ASN A C 1
ATOM 853 O O . ASN A 1 118 ? 7.220 1.294 -17.759 1.00 77.56 118 ASN A O 1
ATOM 857 N N . ARG A 1 119 ? 7.207 -0.948 -18.003 1.00 70.69 119 ARG A N 1
ATOM 858 C CA . ARG A 1 119 ? 7.432 -0.948 -19.446 1.00 70.69 119 ARG A CA 1
ATOM 859 C C . ARG A 1 119 ? 6.095 -1.103 -20.149 1.00 70.69 119 ARG A C 1
ATOM 861 O O . ARG A 1 119 ? 5.453 -2.143 -20.075 1.00 70.69 119 ARG A O 1
ATOM 868 N N . SER A 1 120 ? 5.711 -0.054 -20.861 1.00 72.00 120 SER A N 1
ATOM 869 C CA . SER A 1 120 ? 4.560 -0.054 -21.758 1.00 72.00 120 SER A CA 1
ATOM 870 C C . SER A 1 120 ? 5.050 0.054 -23.197 1.00 72.00 120 SER A C 1
ATOM 872 O O . SER A 1 120 ? 6.141 0.564 -23.445 1.00 72.00 120 SER A O 1
ATOM 874 N N . LEU A 1 121 ? 4.223 -0.361 -24.157 1.00 64.38 121 LEU A N 1
ATOM 875 C CA . LEU A 1 121 ? 4.483 -0.183 -25.592 1.00 64.38 121 LEU A CA 1
ATOM 876 C C . LEU A 1 121 ? 4.756 1.289 -25.958 1.00 64.38 121 LEU A C 1
ATOM 878 O O . LEU A 1 121 ? 5.467 1.566 -26.917 1.00 64.38 121 LEU A O 1
ATOM 882 N N . ILE A 1 122 ? 4.214 2.221 -25.169 1.00 68.19 122 ILE A N 1
ATOM 883 C CA . ILE A 1 122 ? 4.367 3.674 -25.338 1.00 68.19 122 ILE A CA 1
ATOM 884 C C . ILE A 1 122 ? 5.664 4.191 -24.684 1.00 68.19 122 ILE A C 1
ATOM 886 O O . ILE A 1 122 ? 6.215 5.201 -25.111 1.00 68.19 122 ILE A O 1
ATOM 890 N N . SER A 1 123 ? 6.192 3.472 -23.690 1.00 64.69 123 SER A N 1
ATOM 891 C CA . SER A 1 123 ? 7.394 3.842 -22.933 1.00 64.69 123 SER A CA 1
ATOM 892 C C . SER A 1 123 ? 8.387 2.673 -22.914 1.00 64.69 123 SER A C 1
ATOM 894 O O . SER A 1 123 ? 8.534 2.007 -21.883 1.00 64.69 123 SER A O 1
ATOM 896 N N . PRO A 1 124 ? 9.083 2.406 -24.038 1.00 63.69 124 PRO A N 1
ATOM 897 C CA . PRO A 1 124 ? 9.990 1.261 -24.170 1.00 63.69 124 PRO A CA 1
ATOM 898 C C . PRO A 1 124 ? 11.200 1.344 -23.229 1.00 63.69 124 PRO A C 1
ATOM 900 O O . PRO A 1 124 ? 11.696 0.317 -22.768 1.00 63.69 124 PRO A O 1
ATOM 903 N N . ASN A 1 125 ? 11.619 2.562 -22.873 1.00 72.69 125 ASN A N 1
ATOM 904 C CA . ASN A 1 125 ? 12.709 2.807 -21.925 1.00 72.69 125 ASN A CA 1
ATOM 905 C C . ASN A 1 125 ? 12.300 2.577 -20.457 1.00 72.69 125 ASN A C 1
ATOM 907 O O . ASN A 1 125 ? 13.135 2.728 -19.571 1.00 72.69 125 ASN A O 1
ATOM 911 N N . GLY A 1 126 ? 11.035 2.213 -20.203 1.00 74.94 126 GLY A N 1
ATOM 912 C CA . GLY A 1 126 ? 10.471 2.090 -18.863 1.00 74.94 126 GLY A CA 1
ATOM 913 C C . GLY A 1 126 ? 10.229 3.455 -18.223 1.00 74.94 126 GLY A C 1
ATOM 914 O O . GLY A 1 126 ? 10.948 4.422 -18.466 1.00 74.94 126 GLY A O 1
ATOM 915 N N . GLN A 1 127 ? 9.175 3.566 -17.424 1.00 80.94 127 GLN A N 1
ATOM 916 C CA . GLN A 1 127 ? 9.019 4.672 -16.480 1.00 80.94 127 GLN A CA 1
ATOM 917 C C . GLN A 1 127 ? 9.115 4.105 -15.067 1.00 80.94 127 GLN A C 1
ATOM 919 O O . GLN A 1 127 ? 8.579 3.016 -14.837 1.00 80.94 127 GLN A O 1
ATOM 924 N N . PRO A 1 128 ? 9.798 4.790 -14.132 1.00 85.00 128 PRO A N 1
ATOM 925 C CA . PRO A 1 128 ? 9.827 4.340 -12.748 1.00 85.00 128 PRO A CA 1
ATOM 926 C C . PRO A 1 128 ? 8.392 4.246 -12.229 1.00 85.00 128 PRO A C 1
ATOM 928 O O . PRO A 1 128 ? 7.599 5.167 -12.424 1.00 85.00 128 PRO A O 1
ATOM 931 N N . VAL A 1 129 ? 8.050 3.119 -11.600 1.00 85.75 129 VAL A N 1
ATOM 932 C CA . VAL A 1 129 ? 6.709 2.930 -11.017 1.00 85.75 129 VAL A CA 1
ATOM 933 C C . VAL A 1 129 ? 6.497 3.894 -9.855 1.00 85.75 129 VAL A C 1
ATOM 935 O O . VAL A 1 129 ? 5.410 4.443 -9.695 1.00 85.75 129 VAL A O 1
ATOM 938 N N . PHE A 1 130 ? 7.554 4.127 -9.077 1.00 91.69 130 PHE A N 1
ATOM 939 C CA . PHE A 1 130 ? 7.531 4.967 -7.890 1.00 91.69 130 PHE A CA 1
ATOM 940 C C . PHE A 1 130 ? 8.563 6.083 -7.997 1.00 91.69 130 PHE A C 1
ATOM 942 O O . PHE A 1 130 ? 9.707 5.864 -8.397 1.00 91.69 130 PHE A O 1
ATOM 949 N N . THR A 1 131 ? 8.172 7.284 -7.586 1.00 92.56 131 THR A N 1
ATOM 950 C CA . THR A 1 131 ? 9.107 8.389 -7.380 1.00 92.56 131 THR A CA 1
ATOM 951 C C . THR A 1 131 ? 9.756 8.290 -5.999 1.00 92.56 131 THR A C 1
ATOM 953 O O . THR A 1 131 ? 9.239 7.645 -5.086 1.00 92.56 131 THR A O 1
ATOM 956 N N . GLN A 1 132 ? 10.866 9.002 -5.790 1.00 92.50 132 GLN A N 1
ATOM 957 C CA . GLN A 1 132 ? 11.504 9.069 -4.468 1.00 92.50 132 GLN A CA 1
ATOM 958 C C . GLN A 1 132 ? 10.559 9.612 -3.385 1.00 92.50 132 GLN A C 1
ATOM 960 O O . GLN A 1 132 ? 10.610 9.169 -2.238 1.00 92.50 132 GLN A O 1
ATOM 965 N N . GLN A 1 133 ? 9.673 10.544 -3.745 1.00 94.31 133 GLN A N 1
ATOM 966 C CA . GLN A 1 133 ? 8.672 11.081 -2.825 1.00 94.31 133 GLN A CA 1
ATOM 967 C C . GLN A 1 133 ? 7.653 10.010 -2.415 1.00 94.31 133 GLN A C 1
ATOM 969 O O . GLN A 1 133 ? 7.314 9.928 -1.234 1.00 94.31 133 GLN A O 1
ATOM 974 N N . ASP A 1 134 ? 7.229 9.151 -3.348 1.00 93.75 134 ASP A N 1
ATOM 975 C CA . ASP A 1 134 ? 6.316 8.041 -3.052 1.00 93.75 134 ASP A CA 1
ATOM 976 C C . ASP A 1 134 ? 6.945 7.055 -2.067 1.00 93.75 134 ASP A C 1
ATOM 978 O O . ASP A 1 134 ? 6.294 6.630 -1.116 1.00 93.75 134 ASP A O 1
ATOM 982 N N . LEU A 1 135 ? 8.230 6.734 -2.243 1.00 94.81 135 LEU A N 1
ATOM 983 C CA . LEU A 1 135 ? 8.943 5.804 -1.364 1.00 94.81 135 LEU A CA 1
ATOM 984 C C . LEU A 1 135 ? 9.167 6.376 0.042 1.00 94.81 135 LEU A C 1
ATOM 986 O O . LEU A 1 135 ? 9.112 5.633 1.022 1.00 94.81 135 LEU A O 1
ATOM 990 N N . LEU A 1 136 ? 9.403 7.685 0.168 1.00 95.56 136 LEU A N 1
ATOM 991 C CA . LEU A 1 136 ? 9.492 8.351 1.473 1.00 95.56 136 LEU A CA 1
ATOM 992 C C . LEU A 1 136 ? 8.136 8.364 2.190 1.00 95.56 136 LEU A C 1
ATOM 994 O O . LEU A 1 136 ? 8.062 8.071 3.383 1.00 95.56 136 LEU A O 1
ATOM 998 N N . GLN A 1 137 ? 7.054 8.652 1.463 1.00 95.00 137 GLN A N 1
ATOM 999 C CA . GLN A 1 137 ? 5.696 8.582 2.008 1.00 95.00 137 GLN A CA 1
ATOM 1000 C C . GLN A 1 137 ? 5.294 7.146 2.369 1.00 95.00 137 GLN A C 1
ATOM 1002 O O . GLN A 1 137 ? 4.626 6.923 3.373 1.00 95.00 137 GLN A O 1
ATOM 1007 N N . ALA A 1 138 ? 5.724 6.154 1.592 1.00 94.88 138 ALA A N 1
ATOM 1008 C CA . ALA A 1 138 ? 5.488 4.750 1.902 1.00 94.88 138 ALA A CA 1
ATOM 1009 C C . ALA A 1 138 ? 6.154 4.353 3.228 1.00 94.88 138 ALA A C 1
ATOM 1011 O O . ALA A 1 138 ? 5.531 3.707 4.068 1.00 94.88 138 ALA A O 1
ATOM 1012 N N . GLN A 1 139 ? 7.394 4.793 3.461 1.00 95.06 139 GLN A N 1
ATOM 1013 C CA . GLN A 1 139 ? 8.094 4.564 4.727 1.00 95.06 139 GLN A CA 1
ATOM 1014 C C . GLN A 1 139 ? 7.380 5.220 5.916 1.00 95.06 139 GLN A C 1
ATOM 1016 O O . GLN A 1 139 ? 7.232 4.583 6.960 1.00 95.06 139 GLN A O 1
ATOM 1021 N N . SER A 1 140 ? 6.894 6.459 5.771 1.00 94.81 140 SER A N 1
ATOM 1022 C CA . SER A 1 140 ? 6.155 7.130 6.850 1.00 94.81 140 SER A CA 1
ATOM 1023 C C . SER A 1 140 ? 4.810 6.456 7.142 1.00 94.81 140 SER A C 1
ATOM 1025 O O . SER A 1 140 ? 4.448 6.297 8.309 1.00 94.81 140 SER A O 1
ATOM 1027 N N . LEU A 1 141 ? 4.106 5.977 6.110 1.00 94.19 141 LEU A N 1
ATOM 1028 C CA . LEU A 1 141 ? 2.888 5.175 6.261 1.00 94.19 141 LEU A CA 1
ATOM 1029 C C . LEU A 1 141 ? 3.156 3.868 7.011 1.00 94.19 141 LEU A C 1
ATOM 1031 O O . LEU A 1 141 ? 2.384 3.509 7.897 1.00 94.19 141 LEU A O 1
ATOM 1035 N N . LEU A 1 142 ? 4.253 3.173 6.698 1.00 94.38 142 LEU A N 1
ATOM 1036 C CA . LEU A 1 142 ? 4.640 1.958 7.416 1.00 94.38 142 LEU A CA 1
ATOM 1037 C C . LEU A 1 142 ? 4.970 2.234 8.881 1.00 94.38 142 LEU A C 1
ATOM 1039 O O . LEU A 1 142 ? 4.573 1.452 9.741 1.00 94.38 142 LEU A O 1
ATOM 1043 N N . ALA A 1 143 ? 5.661 3.337 9.180 1.00 94.38 143 ALA A N 1
ATOM 1044 C CA . ALA A 1 143 ? 5.951 3.731 10.555 1.00 94.38 143 ALA A CA 1
ATOM 1045 C C . ALA A 1 143 ? 4.660 4.000 11.349 1.00 94.38 143 ALA A C 1
ATOM 1047 O O . ALA A 1 143 ? 4.491 3.462 12.442 1.00 94.38 143 ALA A O 1
ATOM 1048 N N . ALA A 1 144 ? 3.716 4.746 10.767 1.00 92.88 144 ALA A N 1
ATOM 1049 C CA . ALA A 1 144 ? 2.416 5.012 11.383 1.00 92.88 144 ALA A CA 1
ATOM 1050 C C . ALA A 1 144 ? 1.586 3.729 11.572 1.00 92.88 144 ALA A C 1
ATOM 1052 O O . ALA A 1 144 ? 0.992 3.514 12.630 1.00 92.88 144 ALA A O 1
ATOM 1053 N N . ALA A 1 145 ? 1.578 2.842 10.571 1.00 92.38 145 ALA A N 1
ATOM 1054 C CA . ALA A 1 145 ? 0.907 1.548 10.658 1.00 92.38 145 ALA A CA 1
ATOM 1055 C C . ALA A 1 145 ? 1.526 0.648 11.733 1.00 92.38 145 ALA A C 1
ATOM 1057 O O . ALA A 1 145 ? 0.789 -0.006 12.467 1.00 92.38 145 ALA A O 1
ATOM 1058 N N . LYS A 1 146 ? 2.858 0.657 11.875 1.00 92.94 146 LYS A N 1
ATOM 1059 C CA . LYS A 1 146 ? 3.567 -0.064 12.938 1.00 92.94 146 LYS A CA 1
ATOM 1060 C C . LYS A 1 146 ? 3.135 0.415 14.317 1.00 92.94 146 LYS A C 1
ATOM 1062 O O . LYS A 1 146 ? 2.722 -0.392 15.139 1.00 92.94 146 LYS A O 1
ATOM 1067 N N . GLU A 1 147 ? 3.189 1.724 14.543 1.00 92.50 147 GLU A N 1
ATOM 1068 C CA . GLU A 1 147 ? 2.810 2.333 15.819 1.00 92.50 147 GLU A CA 1
ATOM 1069 C C . GLU A 1 147 ? 1.357 1.993 16.179 1.00 92.50 147 GLU A C 1
ATOM 1071 O O . GLU A 1 147 ? 1.043 1.652 17.320 1.00 92.50 147 GLU A O 1
ATOM 1076 N N . LYS A 1 148 ? 0.455 2.043 15.194 1.00 90.31 148 LYS A N 1
ATOM 1077 C CA . LYS A 1 148 ? -0.953 1.701 15.399 1.00 90.31 148 LYS A CA 1
ATOM 1078 C C . LYS A 1 148 ? -1.159 0.208 15.668 1.00 90.31 148 LYS A C 1
ATOM 1080 O O . LYS A 1 148 ? -1.986 -0.130 16.512 1.00 90.31 148 LYS A O 1
ATOM 1085 N N . ALA A 1 149 ? -0.397 -0.665 15.013 1.00 89.75 149 ALA A N 1
ATOM 1086 C CA . ALA A 1 149 ? -0.433 -2.108 15.248 1.00 89.75 149 ALA A CA 1
ATOM 1087 C C . ALA A 1 149 ? 0.110 -2.481 16.639 1.00 89.75 149 ALA A C 1
ATOM 1089 O O . ALA A 1 149 ? -0.451 -3.348 17.301 1.00 89.75 149 ALA A O 1
ATOM 1090 N N . GLU A 1 150 ? 1.153 -1.795 17.115 1.00 88.81 150 GLU A N 1
ATOM 1091 C CA . GLU A 1 150 ? 1.697 -1.972 18.470 1.00 88.81 150 GLU A CA 1
ATOM 1092 C C . GLU A 1 150 ? 0.725 -1.487 19.554 1.00 88.81 150 GLU A C 1
ATOM 1094 O O . GLU A 1 150 ? 0.615 -2.117 20.605 1.00 88.81 150 GLU A O 1
ATOM 1099 N N . LYS A 1 151 ? -0.010 -0.394 19.299 1.00 86.81 151 LYS A N 1
ATOM 1100 C CA . LYS A 1 151 ? -1.049 0.126 20.208 1.00 86.81 151 LYS A CA 1
ATOM 1101 C C . LYS A 1 151 ? -2.322 -0.717 20.211 1.00 86.81 151 LYS A C 1
ATOM 1103 O O . LYS A 1 151 ? -3.002 -0.779 21.231 1.00 86.81 151 LYS A O 1
ATOM 1108 N N . ASN A 1 152 ? -2.626 -1.373 19.093 1.00 80.69 152 ASN A N 1
ATOM 1109 C CA . ASN A 1 152 ? -3.774 -2.261 18.941 1.00 80.69 152 ASN A CA 1
ATOM 1110 C C . ASN A 1 152 ? -3.323 -3.703 18.649 1.00 80.69 152 ASN A C 1
ATOM 1112 O O . ASN A 1 152 ? -3.621 -4.224 17.570 1.00 80.69 152 ASN A O 1
ATOM 1116 N N . PRO A 1 153 ? -2.658 -4.391 19.597 1.00 64.56 153 PRO A N 1
ATOM 1117 C CA . PRO A 1 153 ? -2.300 -5.792 19.438 1.00 64.56 153 PRO A CA 1
ATOM 1118 C C . PRO A 1 153 ? -3.557 -6.639 19.676 1.00 64.56 153 PRO A C 1
ATOM 1120 O O . PRO A 1 153 ? -3.697 -7.295 20.703 1.00 64.56 153 PRO A O 1
ATOM 1123 N N . SER A 1 154 ? -4.547 -6.561 18.786 1.00 61.94 154 SER A N 1
ATOM 1124 C CA . SER A 1 154 ? -5.804 -7.299 18.935 1.00 61.94 154 SER A CA 1
ATOM 1125 C C . SER A 1 154 ? -5.971 -8.367 17.859 1.00 61.94 154 SER A C 1
ATOM 1127 O O . SER A 1 154 ? -5.481 -8.208 16.738 1.00 61.94 154 SER A O 1
ATOM 1129 N N . PRO A 1 155 ? -6.590 -9.500 18.236 1.00 52.50 155 PRO A N 1
ATOM 1130 C CA . PRO A 1 155 ? -6.345 -10.797 17.636 1.00 52.50 155 PRO A CA 1
ATOM 1131 C C . PRO A 1 155 ? -6.957 -10.874 16.246 1.00 52.50 155 PRO A C 1
ATOM 1133 O O . PRO A 1 155 ? -7.882 -10.135 15.915 1.00 52.50 155 PRO A O 1
ATOM 1136 N N . ALA A 1 156 ? -6.471 -11.830 15.455 1.00 50.84 156 ALA A N 1
ATOM 1137 C CA . ALA A 1 156 ? -7.154 -12.298 14.263 1.00 50.84 156 ALA A CA 1
ATOM 1138 C C . ALA A 1 156 ? -8.638 -12.518 14.592 1.00 50.84 156 ALA A C 1
ATOM 1140 O O . ALA A 1 156 ? -9.003 -13.510 15.230 1.00 50.84 156 ALA A O 1
ATOM 1141 N N . THR A 1 157 ? -9.494 -11.574 14.195 1.00 41.22 157 THR A N 1
ATOM 1142 C CA . THR A 1 157 ? -10.939 -11.744 14.244 1.00 41.22 157 THR A CA 1
ATOM 1143 C C . THR A 1 157 ? -11.239 -12.892 13.297 1.00 41.22 157 THR A C 1
ATOM 1145 O O . THR A 1 157 ? -11.346 -12.710 12.086 1.00 41.22 157 THR A O 1
ATOM 1148 N N . LYS A 1 158 ? -11.320 -14.111 13.849 1.00 41.12 158 LYS A N 1
ATOM 1149 C CA . LYS A 1 158 ? -11.964 -15.244 13.190 1.00 41.12 158 LYS A CA 1
ATOM 1150 C C . LYS A 1 158 ? -13.290 -14.704 12.686 1.00 41.12 158 LYS A C 1
ATOM 1152 O O . LYS A 1 158 ? -14.063 -14.172 13.479 1.00 41.12 158 LYS A O 1
ATOM 1157 N N . GLY A 1 159 ? -13.488 -14.767 11.374 1.00 45.62 159 GLY A N 1
ATOM 1158 C CA . GLY A 1 159 ? -14.677 -14.263 10.711 1.00 45.62 159 GLY A CA 1
ATOM 1159 C C . GLY A 1 159 ? -15.933 -14.942 11.242 1.00 45.62 159 GLY A C 1
AT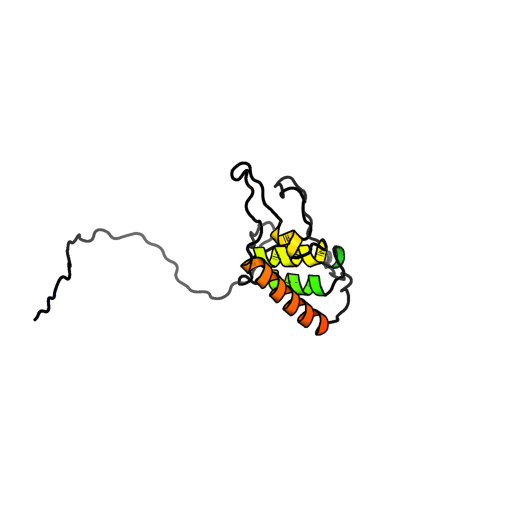OM 1160 O O . GLY A 1 159 ? -16.439 -15.871 10.632 1.00 45.62 159 GLY A O 1
ATOM 1161 N N . THR A 1 160 ? -16.471 -14.437 12.346 1.00 40.53 160 THR A N 1
ATOM 1162 C CA . THR A 1 160 ? -17.875 -14.582 12.720 1.00 40.53 160 THR A CA 1
ATOM 1163 C C . THR A 1 160 ? -18.598 -13.348 12.193 1.00 40.53 160 THR A C 1
ATOM 1165 O O . THR A 1 160 ? -19.271 -12.614 12.910 1.00 40.53 160 THR A O 1
ATOM 1168 N N . GLY A 1 161 ? -18.422 -13.095 10.894 1.00 40.91 161 GLY A N 1
ATOM 1169 C CA . GLY A 1 161 ? -19.403 -12.365 10.115 1.00 40.91 161 GLY A CA 1
ATOM 1170 C C . GLY A 1 161 ? -20.576 -13.311 9.943 1.00 40.91 161 GLY A C 1
ATOM 1171 O O . GLY A 1 161 ? -20.640 -14.055 8.969 1.00 40.91 161 GLY A O 1
ATOM 1172 N N . LEU A 1 162 ? -21.451 -13.336 10.945 1.00 43.00 162 LEU A N 1
ATOM 1173 C CA . LEU A 1 162 ? -22.775 -13.918 10.851 1.00 43.00 162 LEU A CA 1
ATOM 1174 C C . LEU A 1 162 ? -23.496 -13.148 9.734 1.00 43.00 162 LEU A C 1
ATOM 1176 O O . LEU A 1 162 ? -24.137 -12.128 9.981 1.00 43.00 162 LEU A O 1
ATOM 1180 N N . ILE A 1 163 ? -23.345 -13.600 8.488 1.00 52.38 163 ILE A N 1
ATOM 1181 C CA . ILE A 1 163 ? -24.330 -13.347 7.443 1.00 52.38 163 ILE A CA 1
ATOM 1182 C C . ILE A 1 163 ? -25.624 -13.940 7.989 1.00 52.38 163 ILE A C 1
ATOM 1184 O O . ILE A 1 163 ? -25.848 -15.145 7.934 1.00 52.38 163 ILE A O 1
ATOM 1188 N N . ARG A 1 164 ? -26.424 -13.105 8.658 1.00 49.47 164 ARG A N 1
ATOM 1189 C CA . ARG A 1 164 ? -27.766 -13.479 9.084 1.00 49.47 164 ARG A CA 1
ATOM 1190 C C . ARG A 1 164 ? -28.551 -13.719 7.804 1.00 49.47 164 ARG A C 1
ATOM 1192 O O . ARG A 1 164 ? -29.043 -12.774 7.195 1.00 49.47 164 ARG A O 1
A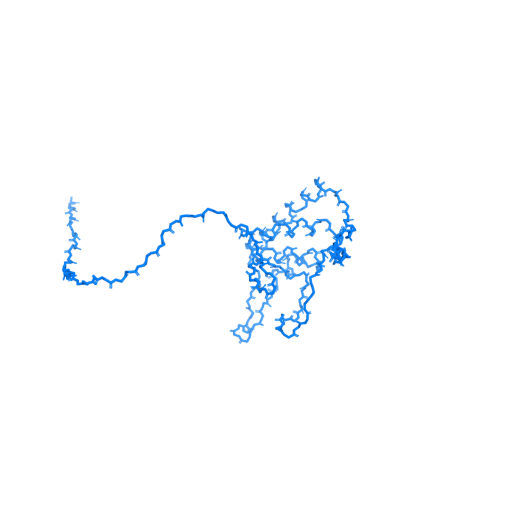TOM 1199 N N . SER A 1 165 ? -28.610 -14.979 7.386 1.00 41.44 165 SER A N 1
ATOM 1200 C CA . SER A 1 165 ? -29.630 -15.476 6.479 1.00 41.44 165 SER A CA 1
ATOM 1201 C C . SER A 1 165 ? -30.974 -15.117 7.097 1.00 41.44 165 SER A C 1
ATOM 1203 O O . SER A 1 165 ? -31.400 -15.719 8.079 1.00 41.44 165 SER A O 1
ATOM 1205 N N . ALA A 1 166 ? -31.607 -14.074 6.571 1.00 49.06 166 ALA A N 1
ATOM 1206 C CA . ALA A 1 166 ? -32.997 -13.783 6.855 1.00 49.06 166 ALA A CA 1
ATOM 1207 C C . ALA A 1 166 ? -33.838 -14.824 6.105 1.00 49.06 166 ALA A C 1
ATOM 1209 O O . ALA A 1 166 ? -34.248 -14.612 4.968 1.00 49.06 166 ALA A O 1
ATOM 1210 N N . SER A 1 167 ? -34.036 -15.982 6.726 1.00 55.47 167 SER A N 1
ATOM 1211 C CA . SER A 1 167 ? -35.011 -16.980 6.292 1.00 55.47 167 SER A CA 1
ATOM 1212 C C . SER A 1 167 ? -35.766 -17.506 7.508 1.00 55.47 167 SER A C 1
ATOM 1214 O O . SER A 1 167 ? -35.516 -18.610 7.969 1.00 55.47 167 SER A O 1
ATOM 1216 N N . GLU A 1 168 ? -36.649 -16.665 8.042 1.00 45.25 168 GLU A N 1
ATOM 1217 C CA . GLU A 1 168 ? -37.770 -16.990 8.936 1.00 45.25 168 GLU A CA 1
ATOM 1218 C C . GLU A 1 168 ? -38.594 -15.684 8.969 1.00 45.25 168 GLU A C 1
ATOM 1220 O O . GLU A 1 168 ? -38.040 -14.624 9.230 1.00 45.25 168 GLU A O 1
ATOM 1225 N N . THR A 1 169 ? -39.875 -15.568 8.626 1.00 47.16 169 THR A N 1
ATOM 1226 C CA . THR A 1 169 ? -41.029 -16.401 8.964 1.00 47.16 169 THR A CA 1
ATOM 1227 C C . THR A 1 169 ? -42.215 -15.844 8.160 1.00 47.16 169 THR A C 1
ATOM 1229 O O . THR A 1 169 ? -42.453 -14.639 8.207 1.00 47.16 169 THR A O 1
ATOM 1232 N N . ALA A 1 170 ? -42.990 -16.675 7.467 1.00 41.12 170 ALA A N 1
ATOM 1233 C CA . ALA A 1 170 ? -44.352 -16.315 7.060 1.00 41.12 170 ALA A CA 1
ATOM 1234 C C . ALA A 1 170 ? -45.211 -17.581 7.071 1.00 41.12 170 ALA A C 1
ATOM 1236 O O . ALA A 1 170 ? -45.441 -18.220 6.050 1.00 41.12 170 ALA A O 1
ATOM 1237 N N . GLY A 1 171 ? -45.615 -17.971 8.279 1.00 54.88 171 GLY A N 1
ATOM 1238 C CA . GLY A 1 171 ? -46.732 -18.874 8.495 1.00 54.88 171 GLY A CA 1
ATOM 1239 C C . GLY A 1 171 ? -47.950 -18.064 8.922 1.00 54.88 171 GLY A C 1
ATOM 1240 O O . GLY A 1 171 ? -47.929 -17.473 10.001 1.00 54.88 171 GLY A O 1
ATOM 1241 N N . LYS A 1 172 ? -48.982 -18.044 8.079 1.00 41.47 172 LYS A N 1
ATOM 1242 C CA . LYS A 1 172 ? -50.374 -18.409 8.388 1.00 41.47 172 LYS A CA 1
ATOM 1243 C C . LYS A 1 172 ? -51.243 -18.218 7.154 1.00 41.47 172 LYS A C 1
ATOM 1245 O O . LYS A 1 172 ? -51.106 -17.163 6.504 1.00 41.47 172 LYS A O 1
#

Sequence (172 aa):
MGGQQGGGQ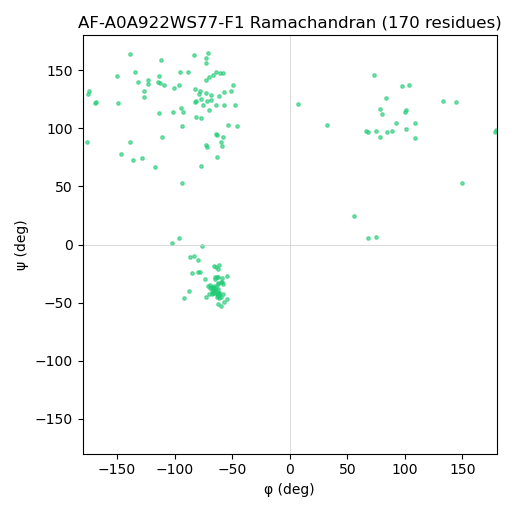QAGGGGLGGQQGGQQGGFGGGQQGGIFSIPAEKIASIPMKSVCLEHGKPEPSPKSKYTLMPVERFSTDPMLRELLTYVSNPQVNPQAAQAAAWHLTNKMTFAQLAAEQNRSLISPNGQPVFTQQDLLQAQSLLAAAKEKAEKNPSPATKGTGLIRSASETAGK

Radius of gyration: 27.62 Å; Cα contacts (8 Å, |Δi|>4): 124; chains: 1; bounding box: 66×80×46 Å

Foldseek 3Di:
DDDDDDDDDDDDDDDDDDDDDDDDDDDDDDDDDDDPDPDPPDDDDDDFQDEDLDPPDPDDDPPDDDDDDDVLVVDFDQLLVLLVVVSRDPPDDSLLSRLLSCCVRVVQDLVNLQVDFDDDPVRNVTDRSDDPVSSVSNVVSSVVSVVVCVVPVDGSPPPPPPPPPPDDDDDD

Solvent-accessible surface area (backbone atoms only — not comparable to full-atom values): 11830 Å² total; per-residue (Å²): 141,82,84,92,82,84,91,81,88,82,87,82,84,85,90,81,80,90,75,84,86,89,82,84,83,84,81,82,82,89,77,83,86,80,79,94,72,76,56,89,96,56,89,80,89,77,93,74,70,82,69,61,61,65,82,91,66,77,80,90,53,93,85,60,90,83,77,95,71,65,64,69,81,79,47,82,54,55,44,59,56,41,39,54,60,51,51,63,38,86,87,51,56,64,66,15,48,32,53,36,37,31,32,72,66,65,66,45,48,72,69,55,50,56,69,34,58,51,68,43,96,90,36,78,87,40,41,65,71,46,52,75,65,32,55,52,49,12,50,52,49,50,52,53,14,43,55,50,24,69,74,52,80,66,74,84,72,71,84,77,73,75,76,74,77,87,80,82,86,88,89,132

Mean predicted aligned error: 17.02 Å

pLDDT: mean 72.77, std 19.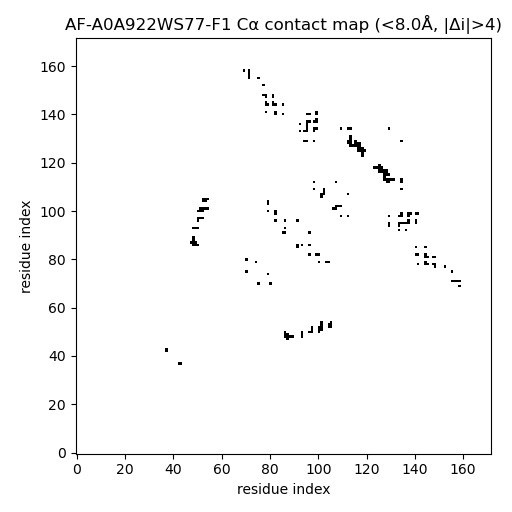39, range [38.53, 95.56]

Secondary structure (DSSP, 8-state):
---------------------------------------TTPPPP-------SSSSPPPPPTTS------GGGT---HHHHHHHHHHTSTTS-HHHHHHHHHHHHH---HHHHHH-EEEETTEEEEEESS-HHHHHHHHHHHHHHHHHHHH---------------------

Nearest PDB structures (foldseek):
  8h2i-assembly1_ch  TM=2.297E-01  e=5.284E+00  Paramecium bursaria Chlorella virus 1